Protein AF-A0A950RN12-F1 (afdb_monomer_lite)

Secondary structure (DSSP, 8-state):
--SSHHHHHHHTT---------TTSS--THHHHHHHHHHHHHHHHHHHHHHHHHHHHHHHS----------TT-TTTTHHHHHHHHHH--SSEEEEEEESHHHHT--SPPP-TTEEEEEEE-TT--HHHHHHHHIIIIITT--SEEEEE--TT-

Foldseek 3Di:
DPPVVVVVVPVPPPPPPPPPPDPVVPDPCVVVVVVVVVVVVVVVVVVVVVVVVVVVVCVVDPDPCPPPPPCPLCLPVCQVVLVVLLVVDFPAAEEEEAEEPVQVVDPPDDDDPRYHYHGHYYHLDAPVSCVVCVCRRPVSSPHPYYHYDHHPND

Sequence (154 aa):
MRVRELVVSLEDRAEFEPIKMDKRLLPGNFRFTSFLLLVLTAALVASLVGNLNYFRSREESPEPIHPVRLDLVSEQQFGLENAALVREQPRGVRLVFVGDSDISLWNPLPQVAGAEIIQRGFGGDKSGDLLVRLERDVIELKPAVVVLTIGGND

Radius of gyration: 34.7 Å; chains: 1; bounding box: 48×92×72 Å

Structure (mmCIF, N/CA/C/O backbone):
data_AF-A0A950RN12-F1
#
_entry.id   AF-A0A950RN12-F1
#
loop_
_atom_site.group_PDB
_atom_site.id
_atom_site.type_symbol
_atom_site.label_atom_id
_atom_site.label_alt_id
_atom_site.label_comp_id
_atom_site.label_asym_id
_atom_site.label_entity_id
_atom_site.label_seq_id
_atom_site.pdbx_PDB_ins_code
_atom_site.Cartn_x
_atom_site.Cartn_y
_atom_site.Cartn_z
_atom_site.occupancy
_atom_site.B_iso_or_equiv
_atom_site.auth_seq_id
_atom_site.auth_comp_id
_atom_site.auth_asym_id
_atom_site.auth_atom_id
_atom_site.pdbx_PDB_model_num
ATOM 1 N N . MET A 1 1 ? 0.853 74.182 -46.896 1.00 49.97 1 MET A N 1
ATOM 2 C CA . MET A 1 1 ? 1.338 73.238 -47.928 1.00 49.97 1 MET A CA 1
ATOM 3 C C . MET A 1 1 ? 2.698 72.689 -47.496 1.00 49.97 1 MET A C 1
ATOM 5 O O . MET A 1 1 ? 3.698 73.271 -47.879 1.00 49.97 1 MET A O 1
ATOM 9 N N . ARG A 1 2 ? 2.746 71.678 -46.606 1.00 53.56 2 ARG A N 1
ATOM 10 C CA . ARG A 1 2 ? 3.971 70.885 -46.320 1.00 53.56 2 ARG A CA 1
ATOM 11 C C . ARG A 1 2 ? 3.749 69.693 -45.366 1.00 53.56 2 ARG A C 1
ATOM 13 O O . ARG A 1 2 ? 4.572 69.402 -44.517 1.00 53.56 2 ARG A O 1
ATOM 20 N N . VAL A 1 3 ? 2.608 69.005 -45.484 1.00 48.81 3 VAL A N 1
ATOM 21 C CA . VAL A 1 3 ? 2.356 67.751 -44.729 1.00 48.81 3 VAL A CA 1
ATOM 22 C C . VAL A 1 3 ? 2.391 66.522 -45.653 1.00 48.81 3 VAL A C 1
ATOM 24 O O . VAL A 1 3 ? 2.554 65.405 -45.189 1.00 48.81 3 VAL A O 1
ATOM 27 N N . ARG A 1 4 ? 2.340 66.719 -46.982 1.00 43.22 4 ARG A N 1
ATOM 28 C CA . ARG A 1 4 ? 2.467 65.635 -47.973 1.00 43.22 4 ARG A CA 1
ATOM 29 C C . ARG A 1 4 ? 3.911 65.242 -48.313 1.00 43.22 4 ARG A C 1
ATOM 31 O O . ARG A 1 4 ? 4.102 64.179 -48.877 1.00 43.22 4 ARG A O 1
ATOM 38 N N . GLU A 1 5 ? 4.913 66.045 -47.952 1.00 47.78 5 GLU A N 1
ATOM 39 C CA . GLU A 1 5 ? 6.322 65.733 -48.262 1.00 47.78 5 GLU A CA 1
ATOM 40 C C . GLU A 1 5 ? 6.998 64.845 -47.210 1.00 47.78 5 GLU A C 1
ATOM 42 O O . GLU A 1 5 ? 7.959 64.154 -47.530 1.00 47.78 5 GLU A O 1
ATOM 47 N N . LEU A 1 6 ? 6.497 64.809 -45.968 1.00 42.78 6 LEU A N 1
ATOM 48 C CA . LEU A 1 6 ? 7.125 63.993 -44.923 1.00 42.78 6 LEU A CA 1
ATOM 49 C C . LEU A 1 6 ? 6.763 62.504 -45.016 1.00 42.78 6 LEU A C 1
ATOM 51 O O . LEU A 1 6 ? 7.553 61.670 -44.590 1.00 42.78 6 LEU A O 1
ATOM 55 N N . VAL A 1 7 ? 5.596 62.171 -45.580 1.00 46.09 7 VAL A N 1
ATOM 56 C CA . VAL A 1 7 ? 5.156 60.772 -45.741 1.00 46.09 7 VAL A CA 1
ATOM 57 C C . VAL A 1 7 ? 5.920 60.090 -46.880 1.00 46.09 7 VAL A C 1
ATOM 59 O O . VAL A 1 7 ? 6.355 58.958 -46.722 1.00 46.09 7 VAL A O 1
ATOM 62 N N . VAL A 1 8 ? 6.210 60.817 -47.965 1.00 46.19 8 VAL A N 1
ATOM 63 C CA . VAL A 1 8 ? 6.965 60.288 -49.119 1.00 46.19 8 VAL A CA 1
ATOM 64 C C . VAL A 1 8 ? 8.449 60.044 -48.787 1.00 46.19 8 VAL A C 1
ATOM 66 O O . VAL A 1 8 ? 9.106 59.243 -49.436 1.00 46.19 8 VAL A O 1
ATOM 69 N N . SER A 1 9 ? 8.990 60.684 -47.745 1.00 44.12 9 SER A N 1
ATOM 70 C CA . SER A 1 9 ? 10.414 60.568 -47.385 1.00 44.12 9 SER A CA 1
ATOM 71 C C . SER A 1 9 ? 10.760 59.305 -46.575 1.00 44.12 9 SER A C 1
ATOM 73 O O . SER A 1 9 ? 11.932 58.946 -46.467 1.00 44.12 9 SER A O 1
ATOM 75 N N . LEU A 1 10 ? 9.767 58.620 -45.993 1.00 45.53 10 LEU A N 1
ATOM 76 C CA . LEU A 1 10 ? 10.001 57.438 -45.148 1.00 45.53 10 LEU A CA 1
ATOM 77 C C . LEU A 1 10 ? 9.746 56.102 -45.858 1.00 45.53 10 LEU A C 1
ATOM 79 O O . LEU A 1 10 ? 10.224 55.078 -45.377 1.00 45.53 10 LEU A O 1
ATOM 83 N N . GLU A 1 11 ? 9.048 56.100 -46.995 1.00 45.75 11 GLU A N 1
ATOM 84 C CA . GLU A 1 11 ? 8.794 54.877 -47.775 1.00 45.75 11 GLU A CA 1
ATOM 85 C C . GLU A 1 11 ? 9.963 54.509 -48.709 1.00 45.75 11 GLU A C 1
ATOM 87 O O . GLU A 1 11 ? 10.123 53.343 -49.053 1.00 45.75 11 GLU A O 1
ATOM 92 N N . ASP A 1 12 ? 10.845 55.460 -49.035 1.00 50.06 12 ASP A N 1
ATOM 93 C CA . ASP A 1 12 ? 11.886 55.302 -50.067 1.00 50.06 12 ASP A CA 1
ATOM 94 C C . ASP A 1 12 ? 13.265 54.845 -49.536 1.00 50.06 12 ASP A C 1
ATOM 96 O O . ASP A 1 12 ? 14.276 54.913 -50.237 1.00 50.06 12 ASP A O 1
ATOM 100 N N . ARG A 1 13 ? 13.361 54.405 -48.271 1.00 52.16 13 ARG A N 1
ATOM 101 C CA . ARG A 1 13 ? 14.642 53.983 -47.655 1.00 52.16 13 ARG A CA 1
ATOM 102 C C . ARG A 1 13 ? 14.572 52.713 -46.813 1.00 52.16 13 ARG A C 1
ATOM 104 O O . ARG A 1 13 ? 15.283 52.584 -45.817 1.00 52.16 13 ARG A O 1
ATOM 111 N N . ALA A 1 14 ? 13.759 51.753 -47.228 1.00 52.25 14 ALA A N 1
ATOM 112 C CA . ALA A 1 14 ? 13.807 50.414 -46.655 1.00 52.25 14 ALA A CA 1
ATOM 113 C C . ALA A 1 14 ? 13.687 49.329 -47.731 1.00 52.25 14 ALA A C 1
ATOM 115 O O . ALA A 1 14 ? 12.944 48.365 -47.569 1.00 52.25 14 ALA A O 1
ATOM 116 N 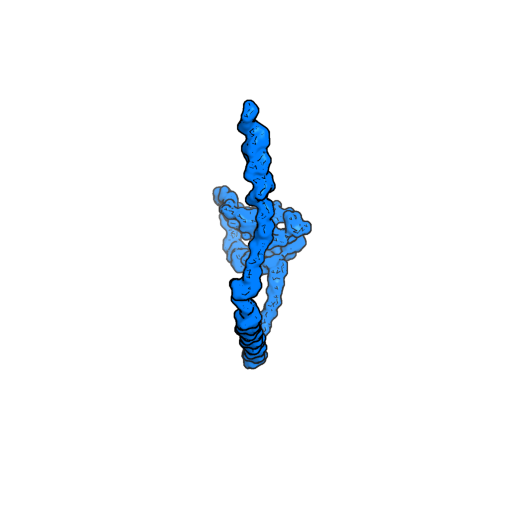N . GLU A 1 15 ? 14.474 49.430 -48.806 1.00 52.50 15 GLU A N 1
ATOM 117 C CA . GLU A 1 15 ? 14.971 48.202 -49.425 1.00 52.50 15 GLU A CA 1
ATOM 118 C C . GLU A 1 15 ? 15.907 47.548 -48.404 1.00 52.50 15 GLU A C 1
ATOM 120 O O . GLU A 1 15 ? 17.088 47.878 -48.287 1.00 52.50 15 GLU A O 1
ATOM 125 N N . PHE A 1 16 ? 15.339 46.668 -47.578 1.00 51.81 16 PHE A N 1
ATOM 126 C CA . PHE A 1 16 ? 16.113 45.721 -46.796 1.00 51.81 16 PHE A CA 1
ATOM 127 C C . PHE A 1 16 ? 16.842 44.816 -47.788 1.00 51.81 16 PHE A C 1
ATOM 129 O O . PHE A 1 16 ? 16.330 43.771 -48.189 1.00 51.81 16 PHE A O 1
ATOM 136 N N . GLU A 1 17 ? 18.045 45.226 -48.184 1.00 57.53 17 GLU A N 1
ATOM 137 C CA . GLU A 1 17 ? 19.048 44.310 -48.710 1.00 57.53 17 GLU A CA 1
ATOM 138 C C . GLU A 1 17 ? 19.113 43.134 -47.726 1.00 57.53 17 GLU A C 1
ATOM 140 O O . GLU A 1 17 ? 19.409 43.348 -46.540 1.00 57.53 17 GLU A O 1
ATOM 145 N N . PRO A 1 18 ? 18.772 41.900 -48.146 1.00 58.44 18 PRO A N 1
ATOM 146 C CA . PRO A 1 18 ? 18.877 40.762 -47.257 1.00 58.44 18 PRO A CA 1
ATOM 147 C C . PRO A 1 18 ? 20.328 40.721 -46.808 1.00 58.44 18 PRO A C 1
ATOM 149 O O . PRO A 1 18 ? 21.228 40.721 -47.649 1.00 58.44 18 PRO A O 1
ATOM 152 N N . ILE A 1 19 ? 20.561 40.721 -45.493 1.00 59.66 19 ILE A N 1
ATOM 153 C CA . ILE A 1 19 ? 21.905 40.581 -44.937 1.00 59.66 19 ILE A CA 1
ATOM 154 C C . ILE A 1 19 ? 22.504 39.344 -45.603 1.00 59.66 19 ILE A C 1
ATOM 156 O O . ILE A 1 19 ? 22.127 38.211 -45.290 1.00 59.66 19 ILE A O 1
ATOM 160 N N . LYS A 1 20 ? 23.405 39.554 -46.569 1.00 60.59 20 LYS A N 1
ATOM 161 C CA . LYS A 1 20 ? 24.190 38.489 -47.179 1.00 60.59 20 LYS A CA 1
ATOM 162 C C . LYS A 1 20 ? 25.119 38.018 -46.078 1.00 60.59 20 LYS A C 1
ATOM 164 O O . LYS A 1 20 ? 26.227 38.522 -45.929 1.00 60.59 20 LYS A O 1
ATOM 169 N N . MET A 1 21 ? 24.629 37.087 -45.263 1.00 56.28 21 MET A N 1
ATOM 170 C CA . MET A 1 21 ? 25.465 36.368 -44.324 1.00 56.28 21 MET A CA 1
ATOM 171 C C . MET A 1 21 ? 26.556 35.699 -45.144 1.00 56.28 21 MET A C 1
ATOM 173 O O . MET A 1 21 ? 26.291 34.809 -45.959 1.00 56.28 21 MET A O 1
ATOM 177 N N . ASP A 1 22 ? 27.782 36.179 -44.964 1.00 62.88 22 ASP A N 1
ATOM 178 C CA . ASP A 1 22 ? 28.944 35.553 -45.556 1.00 62.88 22 ASP A CA 1
ATOM 179 C C . ASP A 1 22 ? 29.008 34.117 -45.031 1.00 62.88 22 ASP A C 1
ATOM 181 O O . ASP A 1 22 ? 29.218 33.873 -43.843 1.00 62.88 22 ASP A O 1
ATOM 185 N N . LYS A 1 23 ? 28.807 33.144 -45.924 1.00 57.12 23 LYS A N 1
ATOM 186 C CA . LYS A 1 23 ? 28.854 31.713 -45.596 1.00 57.12 23 LYS A CA 1
ATOM 187 C C . LYS A 1 23 ? 30.227 31.287 -45.060 1.00 57.12 23 LYS A C 1
ATOM 189 O O . LYS A 1 23 ? 30.341 30.187 -44.530 1.00 57.12 23 LYS A O 1
ATOM 194 N N . ARG A 1 24 ? 31.252 32.144 -45.173 1.00 57.94 24 ARG A N 1
ATOM 195 C CA . ARG A 1 24 ? 32.579 31.968 -44.563 1.00 57.94 24 ARG A CA 1
ATOM 196 C C . ARG A 1 24 ? 32.618 32.282 -43.061 1.00 57.94 24 ARG A C 1
ATOM 198 O O . ARG A 1 24 ? 33.580 31.888 -42.412 1.00 57.94 24 ARG A O 1
ATOM 205 N N . LEU A 1 25 ? 31.608 32.966 -42.511 1.00 54.94 25 LEU A N 1
ATOM 206 C CA . LEU A 1 25 ? 31.488 33.266 -41.074 1.00 54.94 25 LEU A CA 1
ATOM 207 C C . LEU A 1 25 ? 30.817 32.138 -40.278 1.00 54.94 25 LEU A C 1
ATOM 209 O O . LEU A 1 25 ? 30.852 32.153 -39.050 1.00 54.94 25 LEU A O 1
ATOM 213 N N . LEU A 1 26 ? 30.241 31.141 -40.956 1.00 56.47 26 LEU A N 1
ATOM 214 C CA . LEU A 1 26 ? 29.900 29.873 -40.323 1.00 56.47 26 LEU A CA 1
ATOM 215 C C . LEU A 1 26 ? 31.194 29.051 -40.234 1.00 56.47 26 LEU A C 1
ATOM 217 O O . LEU A 1 26 ? 31.706 28.640 -41.281 1.00 56.47 26 LEU A O 1
ATOM 221 N N . PRO A 1 27 ? 31.757 28.807 -39.034 1.00 56.19 27 PRO A N 1
ATOM 222 C CA . PRO A 1 27 ? 32.889 27.902 -38.917 1.00 56.19 27 PRO A CA 1
ATOM 223 C C . PRO A 1 27 ? 32.475 26.562 -39.530 1.00 56.19 27 PRO A C 1
ATOM 225 O O . PRO A 1 27 ? 31.388 26.058 -39.260 1.00 56.19 27 PRO A O 1
ATOM 228 N N . GLY A 1 28 ? 33.305 26.013 -40.419 1.00 60.16 28 GLY A N 1
ATOM 229 C CA . GLY A 1 28 ? 33.013 24.763 -41.116 1.00 60.16 28 GLY A CA 1
ATOM 230 C C . GLY A 1 28 ? 32.733 23.632 -40.123 1.00 60.16 28 GLY A C 1
ATOM 231 O O . GLY A 1 28 ? 33.658 22.997 -39.617 1.00 60.16 28 GLY A O 1
ATOM 232 N N . ASN A 1 29 ? 31.448 23.370 -39.867 1.00 58.81 29 ASN A N 1
ATOM 233 C CA . ASN A 1 29 ? 30.949 22.455 -38.835 1.00 58.81 29 ASN A CA 1
ATOM 234 C C . ASN A 1 29 ? 31.396 20.999 -39.022 1.00 58.81 29 ASN A C 1
ATOM 236 O O 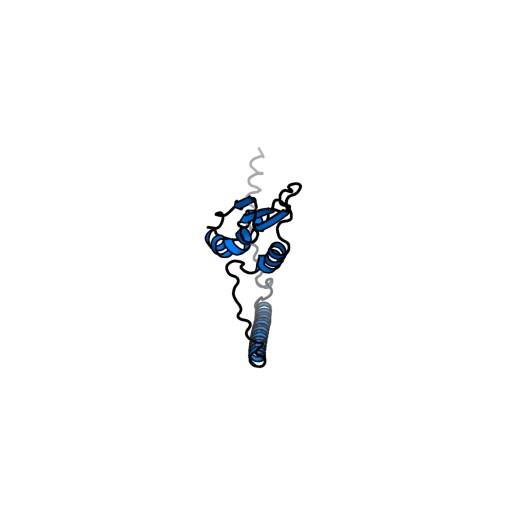. ASN A 1 29 ? 31.227 20.196 -38.109 1.00 58.81 29 ASN A O 1
ATOM 240 N N . PHE A 1 30 ? 31.991 20.652 -40.167 1.00 60.00 30 PHE A N 1
ATOM 241 C CA . PHE A 1 30 ? 32.387 19.291 -40.521 1.00 60.00 30 PHE A CA 1
ATOM 242 C C . PHE A 1 30 ? 33.461 18.712 -39.589 1.00 60.00 30 PHE A C 1
ATOM 244 O O . PHE A 1 30 ? 33.404 17.536 -39.244 1.00 60.00 30 PHE A O 1
ATOM 251 N N . ARG A 1 31 ? 34.422 19.523 -39.121 1.00 72.31 31 ARG A N 1
ATOM 252 C CA . ARG A 1 31 ? 35.515 19.025 -38.259 1.00 72.31 31 ARG A CA 1
ATOM 253 C C . ARG A 1 31 ? 35.050 18.772 -36.825 1.00 72.31 31 ARG A C 1
ATOM 255 O O . ARG A 1 31 ? 35.436 17.768 -36.239 1.00 72.31 31 ARG A O 1
ATOM 262 N N . PHE A 1 32 ? 34.192 19.643 -36.291 1.00 80.94 32 PHE A N 1
ATOM 263 C CA . PHE A 1 32 ? 33.644 19.488 -34.942 1.00 80.94 32 PHE A CA 1
ATOM 264 C C . PHE A 1 32 ? 32.611 18.360 -34.871 1.00 80.94 32 PHE A C 1
ATOM 266 O O . PHE A 1 32 ? 32.704 17.521 -33.983 1.00 80.94 32 PHE A O 1
ATOM 273 N N . THR A 1 33 ? 31.678 18.278 -35.829 1.00 84.31 33 THR A N 1
ATOM 274 C CA . THR A 1 33 ? 30.710 17.164 -35.873 1.00 84.31 33 THR A CA 1
ATOM 275 C C . THR A 1 33 ? 31.393 15.819 -36.087 1.00 84.31 33 THR A C 1
ATOM 277 O O . THR A 1 33 ? 31.048 14.866 -35.398 1.00 84.31 33 THR A O 1
ATOM 280 N N . SER A 1 34 ? 32.405 15.734 -36.958 1.00 87.69 34 SER A N 1
ATOM 281 C CA . SER A 1 34 ? 33.174 14.492 -37.139 1.00 87.69 34 SER A CA 1
ATOM 282 C C . SER A 1 34 ? 33.926 14.091 -35.868 1.00 87.69 34 SER A C 1
ATOM 284 O O . SER A 1 34 ? 33.907 12.925 -35.484 1.00 87.69 34 SER A O 1
ATOM 286 N N . PHE A 1 35 ? 34.554 15.051 -35.182 1.00 89.12 35 PHE A N 1
ATOM 287 C CA . PHE A 1 35 ? 35.221 14.804 -33.903 1.00 89.12 35 PHE A CA 1
ATOM 288 C C . PHE A 1 35 ? 34.231 14.342 -32.824 1.00 89.12 35 PHE A C 1
ATOM 290 O O . PHE A 1 35 ? 34.474 13.345 -32.150 1.00 89.12 35 PHE A O 1
ATOM 297 N N . LEU A 1 36 ? 33.086 15.017 -32.706 1.00 91.56 36 LEU A N 1
ATOM 298 C CA . LEU A 1 36 ? 32.030 14.662 -31.763 1.00 91.56 36 LEU A CA 1
ATOM 299 C C . LEU A 1 36 ? 31.472 13.258 -32.037 1.00 91.56 36 LEU A C 1
ATOM 301 O O . LEU A 1 36 ? 31.321 12.473 -31.106 1.00 91.56 36 LEU A O 1
ATOM 305 N N . LEU A 1 37 ? 31.218 12.913 -33.303 1.00 94.38 37 LEU A N 1
ATOM 306 C CA . LEU A 1 37 ? 30.752 11.581 -33.695 1.00 94.38 37 LEU A CA 1
ATOM 307 C C . LEU A 1 37 ? 31.776 10.494 -33.362 1.00 94.38 37 LEU A C 1
ATOM 309 O O . LEU A 1 37 ? 31.387 9.437 -32.869 1.00 94.38 37 LEU A O 1
ATOM 313 N N . LEU A 1 38 ? 33.070 10.747 -33.572 1.00 95.69 38 LEU A N 1
ATOM 314 C CA . LEU A 1 38 ? 34.126 9.808 -33.185 1.00 95.69 38 LEU A CA 1
ATOM 315 C C . LEU A 1 38 ? 34.158 9.588 -31.670 1.00 95.69 38 LEU A C 1
ATOM 317 O O . LEU A 1 38 ? 34.210 8.442 -31.227 1.00 95.69 38 LEU A O 1
ATOM 321 N N . VAL A 1 39 ? 34.069 10.660 -30.879 1.00 96.56 39 VAL A N 1
ATOM 322 C CA . VAL A 1 39 ? 34.052 10.571 -29.411 1.00 96.56 39 VAL A CA 1
ATOM 323 C C . VAL A 1 39 ? 32.815 9.817 -28.915 1.00 96.56 39 VAL A C 1
ATOM 325 O O . VAL A 1 39 ? 32.945 8.914 -28.092 1.00 96.56 39 VAL A O 1
ATOM 328 N N . LEU A 1 40 ? 31.627 10.127 -29.441 1.00 96.94 40 LEU A N 1
ATOM 329 C CA . LEU A 1 40 ? 30.386 9.438 -29.070 1.00 96.94 40 LEU A CA 1
ATOM 330 C C . LEU A 1 40 ? 30.406 7.962 -29.476 1.00 96.94 40 LEU A C 1
ATOM 332 O O . LEU A 1 40 ? 29.983 7.108 -28.702 1.00 96.94 40 LEU A O 1
ATOM 336 N N . THR A 1 41 ? 30.943 7.649 -30.656 1.00 97.44 41 THR A N 1
ATOM 337 C CA . THR A 1 41 ? 31.083 6.261 -31.119 1.00 97.44 41 THR A CA 1
ATOM 338 C C . THR A 1 41 ? 32.051 5.491 -30.226 1.00 97.44 41 THR A C 1
ATOM 340 O O . THR A 1 41 ? 31.739 4.382 -29.800 1.00 97.44 41 THR A O 1
ATOM 343 N N . ALA A 1 42 ? 33.194 6.085 -29.875 1.00 97.31 42 ALA A N 1
ATOM 344 C CA . ALA A 1 42 ? 34.149 5.478 -28.953 1.00 97.31 42 ALA A CA 1
ATOM 345 C C . ALA A 1 42 ? 33.537 5.250 -27.560 1.00 97.31 42 ALA A C 1
ATOM 347 O O . ALA A 1 42 ? 33.725 4.181 -26.983 1.00 97.31 42 ALA A O 1
ATOM 348 N N . ALA A 1 43 ? 32.754 6.206 -27.049 1.00 97.69 43 ALA A N 1
ATOM 349 C CA . ALA A 1 43 ? 32.037 6.064 -25.783 1.00 97.69 43 ALA A CA 1
ATOM 350 C C . ALA A 1 43 ? 30.988 4.940 -25.832 1.00 97.69 43 ALA A C 1
ATOM 352 O O . ALA A 1 43 ? 30.899 4.143 -24.898 1.00 97.69 43 ALA A O 1
ATOM 353 N N . LEU A 1 44 ? 30.238 4.825 -26.934 1.00 98.06 44 LEU A N 1
ATOM 354 C CA . LEU A 1 44 ? 29.259 3.755 -27.134 1.00 98.06 44 LEU A CA 1
ATOM 355 C C . LEU A 1 44 ? 29.937 2.379 -27.189 1.00 98.06 44 LEU A C 1
ATOM 357 O O . LEU A 1 44 ? 29.487 1.444 -26.532 1.00 98.06 44 LEU A O 1
ATOM 361 N N . VAL A 1 45 ? 31.044 2.259 -27.929 1.00 97.94 45 VAL A N 1
ATOM 362 C CA . VAL A 1 45 ? 31.822 1.014 -28.022 1.00 97.94 45 VAL A CA 1
ATOM 363 C C . VAL A 1 45 ? 32.410 0.646 -26.662 1.00 97.94 45 VAL A C 1
ATOM 365 O O . VAL A 1 45 ? 32.300 -0.506 -26.252 1.00 97.94 45 VAL A O 1
ATOM 368 N N . ALA A 1 46 ? 32.974 1.607 -25.929 1.00 97.00 46 ALA A N 1
ATOM 369 C CA . ALA A 1 46 ? 33.484 1.374 -24.580 1.00 97.00 46 ALA A CA 1
ATOM 370 C C . ALA A 1 46 ? 32.372 0.919 -23.619 1.00 97.00 46 ALA A C 1
ATOM 372 O O . ALA A 1 46 ? 32.576 -0.022 -22.853 1.00 97.00 46 ALA A O 1
ATOM 373 N N . SER A 1 47 ? 31.183 1.526 -23.698 1.00 97.38 47 SER A N 1
ATOM 374 C CA . SER A 1 47 ? 30.008 1.114 -22.921 1.00 97.38 47 SER A CA 1
ATOM 375 C C . SER A 1 47 ? 29.552 -0.303 -23.279 1.00 97.38 47 SER A C 1
ATOM 377 O O . SER A 1 47 ? 29.312 -1.112 -22.383 1.00 97.38 47 SER A O 1
ATOM 379 N N . LEU A 1 48 ? 29.497 -0.638 -24.571 1.00 97.56 48 LEU A N 1
ATOM 380 C CA . LEU A 1 48 ? 29.125 -1.972 -25.038 1.00 97.56 48 LEU A CA 1
ATOM 381 C C . LEU A 1 48 ? 30.126 -3.028 -24.560 1.00 97.56 48 LEU A C 1
ATOM 383 O O . LEU A 1 48 ? 29.720 -4.032 -23.984 1.00 97.56 48 LEU A O 1
ATOM 387 N N . VAL A 1 49 ? 31.427 -2.791 -24.748 1.00 96.94 49 VAL A N 1
ATOM 388 C CA . VAL A 1 49 ? 32.489 -3.702 -24.295 1.00 96.94 49 VAL A CA 1
ATOM 389 C C . VAL A 1 49 ? 32.468 -3.853 -22.774 1.00 96.94 49 VAL A C 1
ATOM 391 O O . VAL A 1 49 ? 32.578 -4.970 -22.276 1.00 96.94 49 VAL A O 1
ATOM 394 N N . GLY A 1 50 ? 32.275 -2.759 -22.032 1.00 95.31 50 GLY A N 1
ATOM 395 C CA . GLY A 1 50 ? 32.132 -2.787 -20.577 1.00 95.31 50 GLY A CA 1
ATOM 396 C C . GLY A 1 50 ? 30.955 -3.649 -20.123 1.00 95.31 50 GLY A C 1
ATOM 397 O O . GLY A 1 50 ? 31.131 -4.518 -19.271 1.00 95.31 50 GLY A O 1
ATOM 398 N N . ASN A 1 51 ? 29.786 -3.478 -20.745 1.00 95.25 51 ASN A N 1
ATOM 399 C CA . ASN A 1 51 ? 28.609 -4.301 -20.468 1.00 95.25 51 ASN A CA 1
ATOM 400 C C . ASN A 1 51 ? 28.843 -5.776 -20.826 1.00 95.25 51 ASN A C 1
ATOM 402 O O . ASN A 1 51 ? 28.516 -6.647 -20.028 1.00 95.25 51 ASN A O 1
ATOM 406 N N . LEU A 1 52 ? 29.446 -6.078 -21.980 1.00 94.94 52 LEU A N 1
ATOM 407 C CA . LEU A 1 52 ? 29.741 -7.459 -22.387 1.00 94.94 52 LEU A CA 1
ATOM 408 C C . LEU A 1 52 ? 30.725 -8.147 -21.436 1.00 94.94 52 LEU A C 1
ATOM 410 O O . LEU A 1 52 ? 30.513 -9.300 -21.065 1.00 94.94 52 LEU A O 1
ATOM 414 N N . ASN A 1 53 ? 31.775 -7.441 -21.014 1.00 92.25 53 ASN A N 1
ATOM 415 C CA . ASN A 1 53 ? 32.718 -7.955 -20.025 1.00 92.25 53 ASN A CA 1
ATOM 416 C C . ASN A 1 53 ? 32.027 -8.191 -18.681 1.00 92.25 53 ASN A C 1
ATOM 418 O O . ASN A 1 53 ? 32.214 -9.246 -18.088 1.00 92.25 53 ASN A O 1
ATOM 422 N N . TYR A 1 54 ? 31.178 -7.260 -18.241 1.00 87.25 54 TYR A N 1
ATOM 423 C CA . TYR A 1 54 ? 30.376 -7.420 -17.031 1.00 87.25 54 TYR A CA 1
ATOM 424 C C . TYR A 1 54 ? 29.459 -8.651 -17.092 1.00 87.25 54 TYR A C 1
ATOM 426 O O . TYR A 1 54 ? 29.426 -9.431 -16.142 1.00 87.25 54 TYR A O 1
ATOM 434 N N . PHE A 1 55 ? 28.754 -8.861 -18.208 1.00 85.19 55 PHE A N 1
ATOM 435 C CA . PHE A 1 55 ? 27.915 -10.046 -18.410 1.00 85.19 55 PHE A CA 1
ATOM 436 C C . PHE A 1 55 ? 28.734 -11.340 -18.404 1.00 85.19 55 PHE A C 1
ATOM 438 O O . PHE A 1 55 ? 28.346 -12.293 -17.736 1.00 85.19 55 PHE A O 1
ATOM 445 N N . ARG A 1 56 ? 29.894 -11.369 -19.070 1.00 85.31 56 ARG A N 1
ATOM 446 C CA . ARG A 1 56 ? 30.786 -12.537 -19.037 1.00 85.31 56 ARG A CA 1
ATOM 447 C C . ARG A 1 56 ? 31.288 -12.830 -17.619 1.00 85.31 56 ARG A C 1
ATOM 449 O O . ARG A 1 56 ? 31.230 -13.972 -17.180 1.00 85.31 56 ARG A O 1
ATOM 456 N N . SER A 1 57 ? 31.702 -11.810 -16.865 1.00 81.25 57 SER A N 1
ATOM 457 C CA . SER A 1 57 ? 32.113 -11.984 -15.464 1.00 81.25 57 SER A CA 1
ATOM 458 C C . SER A 1 57 ? 30.970 -12.467 -14.561 1.00 81.25 57 SER A C 1
ATOM 460 O O . SER A 1 57 ? 31.227 -13.151 -13.574 1.00 81.25 57 SER A O 1
ATOM 462 N N . ARG A 1 58 ? 29.708 -12.151 -14.890 1.00 75.44 58 ARG A N 1
ATOM 463 C CA . ARG A 1 58 ? 28.526 -12.676 -14.182 1.00 75.44 58 ARG A CA 1
ATOM 464 C C . ARG A 1 58 ? 28.302 -14.171 -14.436 1.00 75.44 58 ARG A C 1
ATOM 466 O O . ARG A 1 58 ? 27.823 -14.847 -13.533 1.00 75.44 58 ARG A O 1
ATOM 473 N N . GLU A 1 59 ? 28.648 -14.690 -15.615 1.00 68.69 59 GLU A N 1
ATOM 474 C CA . GLU A 1 59 ? 28.572 -16.134 -15.900 1.00 68.69 59 GLU A CA 1
ATOM 475 C C . GLU A 1 59 ? 29.643 -16.931 -15.143 1.00 68.69 59 GLU A C 1
ATOM 477 O O . GLU A 1 59 ? 29.391 -18.059 -14.727 1.00 68.69 59 GLU A O 1
ATOM 482 N N . GLU A 1 60 ? 30.822 -16.345 -14.925 1.00 77.12 60 GLU A N 1
ATOM 483 C CA . GLU A 1 60 ? 31.934 -16.995 -14.214 1.00 77.12 60 GLU A CA 1
ATOM 484 C C . GLU A 1 60 ? 31.733 -17.043 -12.690 1.00 77.12 60 GLU A C 1
ATOM 486 O O . GLU A 1 60 ? 32.364 -17.840 -11.998 1.00 77.12 60 GLU A O 1
ATOM 491 N N . SER A 1 61 ? 30.845 -16.206 -12.151 1.00 69.56 61 SER A N 1
ATOM 492 C CA . SER A 1 61 ? 30.461 -16.188 -10.735 1.00 69.56 61 SER A CA 1
ATOM 493 C C . SER A 1 61 ? 28.938 -16.158 -10.609 1.00 69.56 61 SER A C 1
ATOM 495 O O . SER A 1 61 ? 28.368 -15.103 -10.308 1.00 69.56 61 SER A O 1
ATOM 497 N N . PRO A 1 62 ? 28.256 -17.293 -10.858 1.00 65.44 62 PRO A N 1
ATOM 498 C CA . PRO A 1 62 ? 26.824 -17.378 -10.653 1.00 65.44 62 PRO A CA 1
ATOM 499 C C . PRO A 1 62 ? 26.557 -17.279 -9.150 1.00 65.44 62 PRO A C 1
ATOM 501 O O . PRO A 1 62 ? 26.698 -18.249 -8.406 1.00 65.44 62 PRO A O 1
ATOM 504 N N . GLU A 1 63 ? 26.175 -16.087 -8.696 1.00 68.50 63 GLU A N 1
ATOM 505 C CA . GLU A 1 63 ? 25.434 -15.942 -7.446 1.00 68.50 63 GLU A CA 1
ATOM 506 C C . GLU A 1 63 ? 24.261 -16.935 -7.480 1.00 68.50 63 GLU A C 1
ATOM 508 O O . GLU A 1 63 ? 23.664 -17.128 -8.551 1.00 68.50 63 GLU A O 1
ATOM 513 N N . PRO A 1 64 ? 23.917 -17.591 -6.356 1.00 69.19 64 PRO A N 1
ATOM 514 C CA . PRO A 1 64 ? 22.738 -18.437 -6.311 1.00 69.19 64 PRO A CA 1
ATOM 515 C C . PRO A 1 64 ? 21.560 -17.640 -6.869 1.00 69.19 64 PRO A C 1
ATOM 517 O O . PRO A 1 64 ? 21.310 -16.510 -6.446 1.00 69.19 64 PRO A O 1
ATOM 520 N N . ILE A 1 65 ? 20.867 -18.210 -7.860 1.00 63.50 65 ILE A N 1
ATOM 521 C CA . ILE A 1 65 ? 19.671 -17.600 -8.432 1.00 63.50 65 ILE A CA 1
ATOM 522 C C . ILE A 1 65 ? 18.645 -17.549 -7.304 1.00 63.50 65 ILE A C 1
ATOM 524 O O . ILE A 1 65 ? 17.906 -18.502 -7.060 1.00 63.50 65 ILE A O 1
ATOM 528 N N . HIS A 1 66 ? 18.611 -16.433 -6.585 1.00 63.75 66 HIS A N 1
ATOM 529 C CA . HIS A 1 66 ? 17.445 -16.067 -5.819 1.00 63.75 66 HIS A CA 1
ATOM 530 C C . HIS A 1 66 ? 16.353 -15.876 -6.865 1.00 63.75 66 HIS A C 1
ATOM 532 O O . HIS A 1 66 ? 16.544 -15.055 -7.767 1.00 63.75 66 HIS A O 1
ATOM 538 N N . PRO A 1 67 ? 15.262 -16.661 -6.839 1.00 64.75 67 PRO A N 1
ATOM 539 C CA . PRO A 1 67 ? 14.174 -16.453 -7.774 1.00 64.75 67 PRO A CA 1
ATOM 540 C C . PRO A 1 67 ? 13.742 -14.998 -7.621 1.00 64.75 67 PRO A C 1
ATOM 542 O O . PRO A 1 67 ? 13.223 -14.607 -6.576 1.00 64.7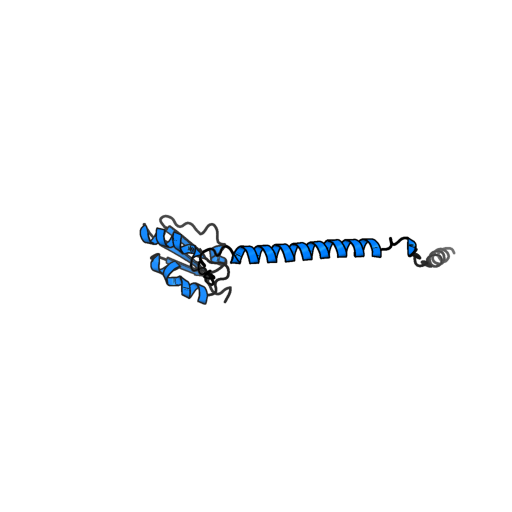5 67 PRO A O 1
ATOM 545 N N . VAL A 1 68 ? 14.036 -14.179 -8.634 1.00 67.44 68 VAL A N 1
ATOM 546 C CA . VAL A 1 68 ? 13.589 -12.790 -8.688 1.00 67.44 68 VAL A CA 1
ATOM 547 C C . VAL A 1 68 ? 12.090 -12.870 -8.906 1.00 67.44 68 VAL A C 1
ATOM 549 O O . VAL A 1 68 ? 11.597 -12.934 -10.030 1.00 67.44 68 VAL A O 1
ATOM 552 N N . ARG A 1 69 ? 11.357 -12.980 -7.801 1.00 66.62 69 ARG A N 1
ATOM 553 C CA . ARG A 1 69 ? 9.909 -12.908 -7.802 1.00 66.62 69 ARG A CA 1
ATOM 554 C C . ARG A 1 69 ? 9.581 -11.436 -7.971 1.00 66.62 69 ARG A C 1
ATOM 556 O O . ARG A 1 69 ? 9.779 -10.654 -7.047 1.00 66.62 69 ARG A O 1
ATOM 563 N N . LEU A 1 70 ? 9.158 -11.066 -9.178 1.00 70.12 70 LEU A N 1
ATOM 564 C CA . LEU A 1 70 ? 8.584 -9.750 -9.415 1.00 70.12 70 LEU A CA 1
ATOM 565 C C . LEU A 1 70 ? 7.417 -9.593 -8.448 1.00 70.12 70 LEU A C 1
ATOM 567 O O . LEU A 1 70 ? 6.461 -10.369 -8.495 1.00 70.12 70 LEU A O 1
ATOM 571 N N . ASP A 1 71 ? 7.542 -8.631 -7.545 1.00 73.75 71 ASP A N 1
ATOM 572 C CA . ASP A 1 71 ? 6.479 -8.309 -6.614 1.00 73.75 71 ASP A CA 1
ATOM 573 C C . ASP A 1 71 ? 5.428 -7.461 -7.339 1.00 73.75 71 ASP A C 1
ATOM 575 O O . ASP A 1 71 ? 5.426 -6.234 -7.268 1.00 73.75 71 ASP A O 1
ATOM 579 N N . LEU A 1 72 ? 4.606 -8.133 -8.148 1.00 74.56 72 LEU A N 1
ATOM 580 C CA . LEU A 1 72 ? 3.655 -7.486 -9.053 1.00 74.56 72 LEU A CA 1
ATOM 581 C C . LEU A 1 72 ? 2.500 -6.804 -8.312 1.00 74.56 72 LEU A C 1
ATOM 583 O O . LEU A 1 72 ? 1.901 -5.889 -8.860 1.00 74.56 72 LEU A O 1
ATOM 587 N N . VAL A 1 73 ? 2.203 -7.248 -7.089 1.00 78.56 73 VAL A N 1
ATOM 588 C CA . VAL A 1 73 ? 1.053 -6.794 -6.289 1.00 78.56 73 VA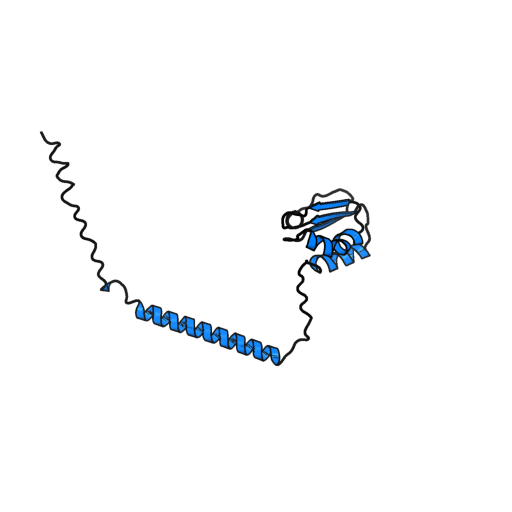L A CA 1
ATOM 589 C C . VAL A 1 73 ? 1.464 -6.422 -4.866 1.00 78.56 73 VAL A C 1
ATOM 591 O O . VAL A 1 73 ? 0.691 -6.583 -3.923 1.00 78.56 73 VAL A O 1
ATOM 594 N N . SER A 1 74 ? 2.710 -5.968 -4.708 1.00 74.12 74 SER A N 1
ATOM 595 C CA . SER A 1 74 ? 3.263 -5.507 -3.430 1.00 74.12 74 SER A CA 1
ATOM 596 C C . SER A 1 74 ? 3.075 -6.492 -2.266 1.00 74.12 74 SER A C 1
ATOM 598 O O . SER A 1 74 ? 2.852 -6.128 -1.107 1.00 74.12 74 SER A O 1
ATOM 600 N N . GLU A 1 75 ? 3.189 -7.784 -2.566 1.00 70.69 75 GLU A N 1
ATOM 601 C CA . GLU A 1 75 ? 3.061 -8.890 -1.640 1.00 70.69 75 GLU A CA 1
ATOM 602 C C . GLU A 1 75 ? 3.993 -8.788 -0.428 1.00 70.69 75 GLU A C 1
ATOM 604 O O . GLU A 1 75 ? 3.703 -9.344 0.634 1.00 70.69 75 GLU A O 1
ATOM 609 N N . GLN A 1 76 ? 5.132 -8.118 -0.568 1.00 79.06 76 GLN A N 1
ATOM 610 C CA . GLN A 1 76 ? 6.126 -8.067 0.500 1.00 79.06 76 GLN A CA 1
ATOM 611 C C . GLN A 1 76 ? 6.191 -6.722 1.209 1.00 79.06 76 GLN A C 1
ATOM 613 O O . GLN A 1 76 ? 6.768 -6.660 2.296 1.00 79.06 76 GLN A O 1
ATOM 618 N N . GLN A 1 77 ? 5.552 -5.681 0.666 1.00 87.81 77 GLN A N 1
ATOM 619 C CA . GLN A 1 77 ? 5.680 -4.309 1.161 1.00 87.81 77 GLN A CA 1
ATOM 620 C C . GLN A 1 77 ? 5.398 -4.199 2.666 1.00 87.81 77 GLN A C 1
ATOM 622 O O . GLN A 1 77 ? 6.163 -3.573 3.396 1.00 87.81 77 GLN A O 1
ATOM 627 N N . PHE A 1 78 ? 4.326 -4.844 3.137 1.00 94.00 78 PHE A N 1
ATOM 628 C CA . PHE A 1 78 ? 3.889 -4.783 4.536 1.00 94.00 78 PHE A CA 1
ATOM 629 C C . PHE A 1 78 ? 4.183 -6.061 5.331 1.00 94.00 78 PHE A C 1
ATOM 631 O O . PHE A 1 78 ? 3.841 -6.141 6.508 1.00 94.00 78 PHE A O 1
ATOM 638 N N . GLY A 1 79 ? 4.815 -7.072 4.726 1.00 91.56 79 GLY A N 1
ATOM 639 C CA . GLY A 1 79 ? 4.913 -8.415 5.311 1.00 91.56 79 GLY A CA 1
ATOM 640 C C . GLY A 1 79 ? 5.614 -8.449 6.673 1.00 91.56 79 GLY A C 1
ATOM 641 O O . GLY A 1 79 ? 5.126 -9.080 7.611 1.00 91.56 79 GLY A O 1
ATOM 642 N N . LEU A 1 80 ? 6.732 -7.729 6.810 1.00 93.06 80 LEU A N 1
ATOM 643 C CA . LEU A 1 80 ? 7.483 -7.664 8.071 1.00 93.06 80 LEU A CA 1
ATOM 644 C C . LEU A 1 80 ? 6.704 -6.935 9.174 1.00 93.06 80 LEU A C 1
ATOM 646 O O . LEU A 1 80 ? 6.686 -7.385 10.320 1.00 93.06 80 LEU A O 1
ATOM 650 N N . GLU A 1 81 ? 6.041 -5.833 8.824 1.00 95.62 81 GLU A N 1
ATOM 651 C CA . GLU A 1 81 ? 5.237 -5.043 9.758 1.00 95.62 81 GLU A CA 1
ATOM 652 C C . GLU A 1 81 ? 3.991 -5.820 10.202 1.00 95.62 81 GLU A C 1
ATOM 654 O O . GLU A 1 81 ? 3.716 -5.923 11.397 1.00 95.62 81 GLU A O 1
ATOM 659 N N . ASN A 1 82 ? 3.287 -6.459 9.262 1.00 96.31 82 ASN A N 1
ATOM 660 C CA . ASN A 1 82 ? 2.146 -7.329 9.550 1.00 96.31 82 ASN A CA 1
ATOM 661 C C . ASN A 1 82 ? 2.539 -8.457 10.503 1.00 96.31 82 ASN A C 1
ATOM 663 O O . ASN A 1 82 ? 1.857 -8.684 11.499 1.00 96.31 82 ASN A O 1
ATOM 667 N N . ALA A 1 83 ? 3.670 -9.125 10.257 1.00 95.19 83 ALA A N 1
ATOM 668 C CA . ALA A 1 83 ? 4.145 -10.197 11.127 1.00 95.19 83 ALA A CA 1
ATOM 669 C C . ALA A 1 83 ? 4.406 -9.716 12.568 1.00 95.19 83 ALA A C 1
ATOM 671 O O . ALA A 1 83 ? 4.174 -10.464 13.522 1.00 95.19 83 ALA A O 1
ATOM 672 N N . ALA A 1 84 ? 4.869 -8.475 12.749 1.00 95.88 84 ALA A N 1
ATOM 673 C CA . ALA A 1 84 ? 5.005 -7.869 14.072 1.00 95.88 84 ALA A CA 1
ATOM 674 C C . ALA A 1 84 ? 3.633 -7.579 14.707 1.00 95.88 84 ALA A C 1
ATOM 676 O O . ALA A 1 84 ? 3.377 -8.021 15.827 1.00 95.88 84 ALA A O 1
ATOM 677 N N . LEU A 1 85 ? 2.720 -6.941 13.971 1.00 96.19 85 LEU A N 1
ATOM 678 C CA . LEU A 1 85 ? 1.373 -6.580 14.441 1.00 96.19 85 LEU A CA 1
ATOM 679 C C . LEU A 1 85 ? 0.505 -7.792 14.804 1.00 96.19 85 LEU A C 1
ATOM 681 O O . LEU A 1 85 ? -0.296 -7.729 15.744 1.00 96.19 85 LEU A O 1
ATOM 685 N N . VAL A 1 86 ? 0.657 -8.896 14.070 1.00 95.44 86 VAL A N 1
ATOM 686 C CA . VAL A 1 86 ? -0.003 -10.178 14.355 1.00 95.44 86 VAL A CA 1
ATOM 687 C C . VAL A 1 86 ? 0.549 -10.783 15.644 1.00 95.44 86 VAL A C 1
ATOM 689 O O . VAL A 1 86 ? -0.225 -11.243 16.484 1.00 95.44 86 VAL A O 1
ATOM 692 N N . ARG A 1 87 ? 1.875 -10.743 15.841 1.00 95.44 87 ARG A N 1
ATOM 693 C CA . ARG A 1 87 ? 2.527 -11.258 17.055 1.00 95.44 87 ARG A CA 1
ATOM 694 C C . ARG A 1 87 ? 2.143 -10.462 18.300 1.00 95.44 87 ARG A C 1
ATOM 696 O O . ARG A 1 87 ? 1.920 -11.056 19.350 1.00 95.44 87 ARG A O 1
ATOM 703 N N . GLU A 1 88 ? 2.081 -9.138 18.192 1.00 93.50 88 GLU A N 1
ATOM 704 C CA . GLU A 1 88 ? 1.760 -8.256 19.319 1.00 93.50 88 GLU A CA 1
ATOM 705 C C . GLU A 1 88 ? 0.290 -8.325 19.743 1.00 93.50 88 GLU A C 1
ATOM 707 O O . GLU A 1 88 ? -0.009 -8.056 20.907 1.00 93.50 88 GLU A O 1
ATOM 712 N N . GLN A 1 89 ? -0.590 -8.740 18.825 1.00 90.12 89 GLN A N 1
ATOM 713 C CA . GLN A 1 89 ? -2.049 -8.688 18.937 1.00 90.12 89 GLN A CA 1
ATOM 714 C C . GLN A 1 89 ? -2.597 -7.261 19.171 1.00 90.12 89 GLN A C 1
ATOM 716 O O . GLN A 1 89 ? -1.889 -6.375 19.650 1.00 90.12 89 GLN A O 1
ATOM 721 N N . PRO A 1 90 ? -3.868 -6.990 18.820 1.00 88.69 90 PRO A N 1
ATOM 722 C CA . PRO A 1 90 ? -4.463 -5.681 19.074 1.00 88.69 90 PRO A CA 1
ATOM 723 C C . PRO A 1 90 ? -4.486 -5.356 20.575 1.00 88.69 90 PRO A C 1
ATOM 725 O O . PRO A 1 90 ? -5.039 -6.114 21.372 1.00 88.69 90 PRO A O 1
ATOM 728 N N . ARG A 1 91 ? -3.931 -4.202 20.965 1.00 84.62 91 ARG A N 1
ATOM 729 C CA . ARG A 1 91 ? -4.003 -3.682 22.351 1.00 84.62 91 ARG A CA 1
ATOM 730 C C . ARG A 1 91 ? -5.249 -2.821 22.611 1.00 84.62 91 ARG A C 1
ATOM 732 O O . ARG A 1 91 ? -5.420 -2.305 23.711 1.00 84.62 91 ARG A O 1
ATOM 739 N N . GLY A 1 92 ? -6.098 -2.648 21.599 1.00 87.38 92 GLY A N 1
ATOM 740 C CA . GLY A 1 92 ? -7.275 -1.784 21.609 1.00 87.38 92 GLY A CA 1
ATOM 741 C C . GLY A 1 92 ? -8.017 -1.835 20.273 1.00 87.38 92 GLY A C 1
ATOM 742 O O . GLY A 1 92 ? -7.938 -2.828 19.548 1.00 87.38 92 GLY A O 1
ATOM 743 N N . VAL A 1 93 ? -8.735 -0.759 19.939 1.00 94.38 93 VAL A N 1
ATOM 744 C CA . VAL A 1 93 ? -9.428 -0.636 18.648 1.00 94.38 93 VAL A CA 1
ATOM 745 C C . VAL A 1 93 ? -8.385 -0.462 17.548 1.00 94.38 93 VAL A C 1
ATOM 747 O O . VAL A 1 93 ? -7.632 0.507 17.554 1.00 94.38 93 VAL A O 1
ATOM 750 N N . ARG A 1 94 ? -8.348 -1.394 16.597 1.00 96.69 94 ARG A N 1
ATOM 751 C CA . ARG A 1 94 ? -7.430 -1.351 15.457 1.00 96.69 94 ARG A CA 1
ATOM 752 C C . ARG A 1 94 ? -8.157 -0.869 14.206 1.00 96.69 94 ARG A C 1
ATOM 754 O O . ARG A 1 94 ? -9.165 -1.464 13.818 1.00 96.69 94 ARG A O 1
ATOM 761 N N . LEU A 1 95 ? -7.658 0.203 13.597 1.00 97.31 95 LEU A N 1
ATOM 762 C CA . LEU A 1 95 ? -8.168 0.776 12.354 1.00 97.31 95 LEU A CA 1
ATOM 763 C C . LEU A 1 95 ? -7.172 0.506 11.234 1.00 97.31 95 LEU A C 1
ATOM 765 O O . LEU A 1 95 ? -6.018 0.923 11.319 1.00 97.31 95 LEU A O 1
ATOM 769 N N . VAL A 1 96 ? -7.629 -0.151 10.174 1.00 97.81 96 VAL A N 1
ATOM 770 C CA . VAL A 1 96 ? -6.824 -0.371 8.969 1.00 97.81 96 VAL A CA 1
ATOM 771 C C . VAL A 1 96 ? -7.344 0.539 7.863 1.00 97.81 96 VAL A C 1
ATOM 773 O O . VAL A 1 96 ? -8.479 0.394 7.416 1.00 97.81 96 VAL A O 1
ATOM 776 N N . PHE A 1 97 ? -6.512 1.480 7.428 1.00 98.12 97 PHE A N 1
ATOM 777 C CA . PHE A 1 97 ? -6.732 2.268 6.219 1.00 98.12 97 PHE A CA 1
ATOM 778 C C . PHE A 1 97 ? -6.080 1.527 5.062 1.00 98.12 97 PHE A C 1
ATOM 780 O O . PHE A 1 97 ? -4.874 1.306 5.087 1.00 98.12 97 PHE A O 1
ATOM 787 N N . VAL A 1 98 ? -6.848 1.128 4.058 1.00 97.56 98 VAL A N 1
ATOM 788 C CA . VAL A 1 98 ? -6.379 0.291 2.951 1.00 97.56 98 VAL A CA 1
ATOM 789 C C . VAL A 1 98 ? -6.868 0.851 1.624 1.00 97.56 98 VAL A C 1
ATOM 791 O O . VAL A 1 98 ? -7.988 1.355 1.531 1.00 97.56 98 VAL A O 1
ATOM 794 N N . GLY A 1 99 ? -6.023 0.794 0.601 1.00 96.19 99 GLY A N 1
ATOM 795 C CA . GLY A 1 99 ? -6.365 1.390 -0.679 1.00 96.19 99 GLY A CA 1
ATOM 796 C C . GLY A 1 99 ? -5.205 1.552 -1.640 1.00 96.19 99 GLY A C 1
ATOM 797 O O . GLY A 1 99 ? -4.169 0.899 -1.494 1.00 96.19 99 GLY A O 1
ATOM 798 N N . ASP A 1 100 ? -5.397 2.454 -2.592 1.00 96.12 100 ASP A N 1
ATOM 799 C CA . ASP A 1 100 ? -4.399 2.836 -3.583 1.00 96.12 100 ASP A CA 1
ATOM 800 C C . ASP A 1 100 ? -3.524 4.022 -3.115 1.00 96.12 100 ASP A C 1
ATOM 802 O O . ASP A 1 100 ? -3.220 4.178 -1.922 1.00 96.12 100 ASP A O 1
ATOM 806 N N . SER A 1 101 ? -3.098 4.862 -4.065 1.00 95.94 101 SER A N 1
ATOM 807 C CA . SER A 1 101 ? -2.334 6.081 -3.823 1.00 95.94 101 SER A CA 1
ATOM 808 C C . SER A 1 101 ? -3.029 7.064 -2.888 1.00 95.94 101 SER A C 1
ATOM 810 O O . SER A 1 101 ? -2.330 7.777 -2.167 1.00 95.94 101 SER A O 1
ATOM 812 N N . ASP A 1 102 ? -4.363 7.099 -2.858 1.00 96.62 102 ASP A N 1
ATOM 813 C CA . ASP A 1 102 ? -5.101 8.021 -1.990 1.00 96.62 102 ASP A CA 1
ATOM 814 C C . ASP A 1 102 ? -4.812 7.722 -0.517 1.00 96.62 102 ASP A C 1
ATOM 816 O O . ASP A 1 102 ? -4.500 8.629 0.257 1.00 96.62 102 ASP A O 1
ATOM 820 N N . ILE A 1 103 ? -4.810 6.440 -0.132 1.00 97.06 103 ILE A N 1
ATOM 821 C CA . ILE A 1 103 ? -4.385 6.039 1.211 1.00 97.06 103 ILE A CA 1
ATOM 822 C C . ILE A 1 103 ? -2.872 6.132 1.355 1.00 97.06 103 ILE A C 1
ATOM 824 O O . ILE A 1 103 ? -2.417 6.602 2.394 1.00 97.06 103 ILE A O 1
ATOM 828 N N . SER A 1 104 ? -2.069 5.692 0.377 1.00 95.19 104 SER A N 1
ATOM 829 C CA . SER A 1 104 ? -0.604 5.644 0.547 1.00 95.19 104 SER A CA 1
ATOM 830 C C . SER A 1 104 ? 0.014 7.031 0.750 1.00 95.19 104 SER A C 1
ATOM 832 O O . SER A 1 104 ? 1.021 7.166 1.440 1.00 95.19 104 SER A O 1
ATOM 834 N N . LEU A 1 105 ? -0.577 8.064 0.146 1.00 96.00 105 LEU A N 1
ATOM 835 C CA . LEU A 1 105 ? -0.106 9.447 0.229 1.00 96.00 105 LEU A CA 1
ATOM 836 C C . LEU A 1 105 ? -0.747 10.234 1.379 1.00 96.00 105 LEU A C 1
ATOM 838 O O . LEU A 1 105 ? -0.310 11.350 1.669 1.00 96.00 105 LEU A O 1
ATOM 842 N N . TRP A 1 106 ? -1.744 9.674 2.070 1.00 95.94 106 TRP A N 1
ATOM 843 C CA . TRP A 1 106 ? -2.375 10.333 3.208 1.00 95.94 106 TRP A CA 1
ATOM 844 C C . TRP A 1 106 ? -1.474 10.273 4.445 1.00 95.94 106 TRP A C 1
ATOM 846 O O . TRP A 1 106 ? -1.470 9.305 5.203 1.00 95.94 106 TRP A O 1
ATOM 856 N N . ASN A 1 107 ? -0.709 11.344 4.660 1.00 92.44 107 ASN A N 1
ATOM 857 C CA . ASN A 1 107 ? 0.177 11.488 5.809 1.00 92.44 107 ASN A CA 1
ATOM 858 C C . ASN A 1 107 ? 0.087 12.909 6.409 1.00 92.44 107 ASN A C 1
ATOM 860 O O . ASN A 1 107 ? 0.301 13.882 5.682 1.00 92.44 107 ASN A O 1
ATOM 864 N N . PRO A 1 108 ? -0.180 13.059 7.721 1.00 92.19 108 PRO A N 1
ATOM 865 C CA . PRO A 1 108 ? -0.516 11.995 8.666 1.00 92.19 108 PRO A CA 1
ATOM 866 C C . PRO A 1 108 ? -1.940 11.465 8.456 1.00 92.19 108 PRO A C 1
ATOM 868 O O . PRO A 1 108 ? -2.851 12.223 8.117 1.00 92.19 108 PRO A O 1
ATOM 871 N N . LEU A 1 109 ? -2.138 10.170 8.720 1.00 92.88 109 LEU A N 1
ATOM 872 C CA . LEU A 1 109 ? -3.483 9.626 8.900 1.00 92.88 109 LEU A CA 1
ATOM 873 C C . LEU A 1 109 ? -4.178 10.302 10.100 1.00 92.88 109 LEU A C 1
ATOM 875 O O . LEU A 1 109 ? -3.500 10.745 11.038 1.00 92.88 109 LEU A O 1
ATOM 879 N N . PRO A 1 110 ? -5.523 10.376 10.110 1.00 91.56 110 PRO A N 1
ATOM 880 C CA . PRO A 1 110 ? -6.271 10.919 11.239 1.00 91.56 110 PRO A CA 1
ATOM 881 C C . PRO A 1 110 ? -5.919 10.178 12.525 1.00 91.56 110 PRO A C 1
ATOM 883 O O . PRO A 1 110 ? -5.953 8.956 12.545 1.00 91.56 110 PRO A O 1
ATOM 886 N N . GLN A 1 111 ? -5.618 10.894 13.608 1.00 90.62 111 GLN A N 1
ATOM 887 C CA . GLN A 1 111 ? -5.386 10.264 14.907 1.00 90.62 111 GLN A CA 1
ATOM 888 C C . GLN A 1 111 ? -6.712 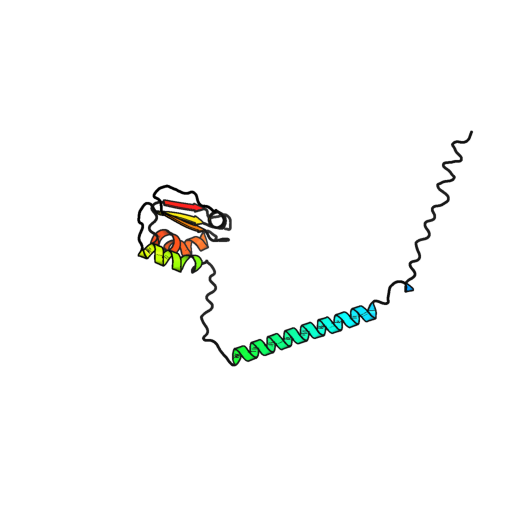10.056 15.639 1.00 90.62 111 GLN A C 1
ATOM 890 O O . GLN A 1 111 ? -7.524 10.974 15.751 1.00 90.62 111 GLN A O 1
ATOM 895 N N . VAL A 1 112 ? -6.910 8.856 16.180 1.00 90.56 112 VAL A N 1
ATOM 896 C CA . VAL A 1 112 ? -8.075 8.503 16.995 1.00 90.56 112 VAL A CA 1
ATOM 897 C C . VAL A 1 112 ? -7.569 8.046 18.358 1.00 90.56 112 VAL A C 1
ATOM 899 O O . VAL A 1 112 ? -6.769 7.117 18.458 1.00 90.56 112 VAL A O 1
ATOM 902 N N . ALA A 1 113 ? -8.003 8.728 19.419 1.00 91.00 113 ALA A N 1
ATOM 903 C CA . ALA A 1 113 ? -7.535 8.452 20.772 1.00 91.00 113 ALA A CA 1
ATOM 904 C C . ALA A 1 113 ? -7.840 7.002 21.183 1.00 91.00 113 ALA A C 1
ATOM 906 O O . ALA A 1 113 ? -8.972 6.538 21.061 1.00 91.00 113 ALA A O 1
ATOM 907 N N . GLY A 1 114 ? -6.823 6.299 21.686 1.00 89.12 114 GLY A N 1
ATOM 908 C CA . GLY A 1 114 ? -6.946 4.904 22.122 1.00 89.12 114 GLY A CA 1
ATOM 909 C C . GLY A 1 114 ? -7.028 3.881 20.986 1.00 89.12 114 GLY A C 1
ATOM 910 O O . GLY A 1 114 ? -7.256 2.702 21.265 1.00 89.12 114 GLY A O 1
ATOM 911 N N . ALA A 1 115 ? -6.838 4.305 19.734 1.00 93.25 115 ALA A N 1
ATOM 912 C CA . ALA A 1 115 ? -6.825 3.413 18.590 1.00 93.25 115 ALA A CA 1
ATOM 913 C C . ALA A 1 115 ? -5.426 3.223 17.997 1.00 93.25 115 ALA A C 1
ATOM 915 O O . ALA A 1 115 ? -4.620 4.150 17.918 1.00 93.25 115 ALA A O 1
ATOM 916 N N . GLU A 1 116 ? -5.169 2.003 17.543 1.00 95.19 116 GLU A N 1
ATOM 917 C CA . GLU A 1 116 ? -3.994 1.635 16.763 1.00 95.19 116 GLU A CA 1
ATOM 918 C C . GLU A 1 116 ? -4.332 1.775 15.278 1.00 95.19 116 GLU A C 1
ATOM 920 O O . GLU A 1 116 ? -5.243 1.111 14.780 1.00 95.19 116 GLU A O 1
ATOM 925 N N . ILE A 1 117 ? -3.626 2.660 14.579 1.00 95.62 117 ILE A N 1
ATOM 926 C CA . ILE A 1 117 ? -3.918 3.003 13.186 1.00 95.62 117 ILE A CA 1
ATOM 927 C C . ILE A 1 117 ? -2.834 2.429 12.290 1.00 95.62 117 ILE A C 1
ATOM 929 O O . ILE A 1 117 ? -1.648 2.645 12.525 1.00 95.62 117 ILE A O 1
ATOM 933 N N . ILE A 1 118 ? -3.263 1.706 11.262 1.00 96.44 118 ILE A N 1
ATOM 934 C CA . ILE A 1 118 ? -2.401 0.961 10.352 1.00 96.44 118 ILE A CA 1
ATOM 935 C C . ILE A 1 118 ? -2.703 1.406 8.920 1.00 96.44 118 ILE A C 1
ATOM 937 O O . ILE A 1 118 ? -3.858 1.405 8.494 1.00 96.44 118 ILE A O 1
ATOM 941 N N . GLN A 1 119 ? -1.660 1.765 8.171 1.00 97.25 119 GLN A N 1
ATOM 942 C CA . GLN A 1 119 ? -1.755 2.218 6.784 1.00 97.25 119 GLN A CA 1
ATOM 943 C C . GLN A 1 119 ? -1.335 1.103 5.822 1.00 97.25 119 GLN A C 1
ATOM 945 O O . GLN A 1 119 ? -0.214 0.602 5.881 1.00 97.25 119 GLN A O 1
ATOM 950 N N . ARG A 1 120 ? -2.231 0.711 4.922 1.00 97.19 120 ARG A N 1
ATOM 951 C CA . ARG A 1 120 ? -2.062 -0.357 3.922 1.00 97.19 120 ARG A CA 1
ATOM 952 C C . ARG A 1 120 ? -2.437 0.128 2.522 1.00 97.19 120 ARG A C 1
ATOM 954 O O . ARG A 1 120 ? -3.006 -0.617 1.724 1.00 97.19 120 ARG A O 1
ATOM 961 N N . GLY A 1 121 ? -2.134 1.395 2.245 1.00 95.50 121 GLY A N 1
ATOM 962 C CA . GLY A 1 121 ? -2.247 1.984 0.914 1.00 95.50 121 GLY A CA 1
ATOM 963 C C . GLY A 1 121 ? -1.032 1.653 0.058 1.00 95.50 121 GLY A C 1
ATOM 964 O O . GLY A 1 121 ? 0.092 1.838 0.528 1.00 95.50 121 GLY A O 1
ATOM 965 N N . PHE A 1 122 ? -1.239 1.210 -1.180 1.00 94.69 122 PHE A N 1
ATOM 966 C CA . PHE A 1 122 ? -0.156 0.982 -2.134 1.00 94.69 122 PHE A CA 1
ATOM 967 C C . PHE A 1 122 ? -0.424 1.724 -3.444 1.00 94.69 122 PHE A C 1
ATOM 969 O O . PHE A 1 122 ? -1.479 1.591 -4.056 1.00 94.69 122 PHE A O 1
ATOM 976 N N . GLY A 1 123 ? 0.529 2.556 -3.863 1.00 94.19 123 GLY A N 1
ATOM 977 C CA . GLY A 1 123 ? 0.364 3.387 -5.050 1.00 94.19 123 GLY A CA 1
ATOM 978 C C . GLY A 1 123 ? 0.179 2.545 -6.313 1.00 94.19 123 GLY A C 1
ATOM 979 O O . GLY A 1 123 ? 0.995 1.674 -6.600 1.00 94.19 123 GLY A O 1
ATOM 980 N N . GLY A 1 124 ? -0.865 2.849 -7.083 1.00 92.31 124 GLY A N 1
ATOM 981 C CA . GLY A 1 124 ? -1.169 2.162 -8.340 1.00 92.31 124 GLY A CA 1
ATOM 982 C C . GLY A 1 124 ? -2.000 0.884 -8.204 1.00 92.31 124 GLY A C 1
ATOM 983 O O . GLY A 1 124 ? -2.353 0.321 -9.238 1.00 92.31 124 GLY A O 1
ATOM 984 N N . ASP A 1 125 ? -2.344 0.456 -6.982 1.00 94.12 125 ASP A N 1
ATOM 985 C CA . ASP A 1 125 ? -3.219 -0.703 -6.772 1.00 94.12 125 ASP A CA 1
ATOM 986 C C . ASP A 1 125 ? -4.565 -0.522 -7.479 1.00 94.12 125 ASP A C 1
ATOM 988 O O . ASP A 1 125 ? -5.206 0.532 -7.375 1.00 94.12 125 ASP A O 1
ATOM 992 N N . LYS A 1 126 ? -5.011 -1.590 -8.139 1.00 95.00 126 LYS A N 1
ATOM 993 C CA . LYS A 1 126 ? -6.398 -1.793 -8.571 1.00 95.00 126 LYS A CA 1
ATOM 994 C C . LYS A 1 126 ? -7.145 -2.627 -7.535 1.00 95.00 126 LYS A C 1
ATOM 996 O O . LYS A 1 126 ? -6.536 -3.289 -6.688 1.00 95.00 126 LYS A O 1
ATOM 1001 N N . SER A 1 127 ? -8.471 -2.695 -7.639 1.00 96.50 127 SER A N 1
ATOM 1002 C CA . SER A 1 127 ? -9.272 -3.564 -6.762 1.00 96.50 127 SER A CA 1
ATOM 1003 C C . SER A 1 127 ? -8.836 -5.037 -6.799 1.00 96.50 127 SER A C 1
ATOM 1005 O O . SER A 1 127 ? -8.848 -5.706 -5.764 1.00 96.50 127 SER A O 1
ATOM 1007 N N . GLY A 1 128 ? -8.388 -5.532 -7.960 1.00 94.88 128 GLY A N 1
ATOM 1008 C CA . GLY A 1 128 ? -7.862 -6.890 -8.123 1.00 94.88 128 GLY A CA 1
ATOM 1009 C C . GLY A 1 128 ? -6.561 -7.145 -7.355 1.00 94.88 128 GLY A C 1
ATOM 1010 O O . GLY A 1 128 ? -6.423 -8.202 -6.741 1.00 94.88 128 GLY A O 1
ATOM 1011 N N . ASP A 1 129 ? -5.643 -6.177 -7.328 1.00 94.00 129 ASP A N 1
ATOM 1012 C CA . ASP A 1 129 ? -4.369 -6.292 -6.603 1.00 94.00 129 ASP A CA 1
ATOM 1013 C C . ASP A 1 129 ? -4.620 -6.308 -5.093 1.00 94.00 129 ASP A C 1
ATOM 1015 O O . ASP A 1 129 ? -4.118 -7.172 -4.367 1.00 94.00 129 ASP A O 1
ATOM 1019 N N . LEU A 1 130 ? -5.503 -5.414 -4.630 1.00 94.75 130 LEU A N 1
ATOM 1020 C CA . LEU A 1 130 ? -5.923 -5.387 -3.236 1.00 94.75 130 LEU A CA 1
ATOM 1021 C C . LEU A 1 130 ? -6.589 -6.705 -2.818 1.00 94.75 130 LEU A C 1
ATOM 1023 O O . LEU A 1 130 ? -6.338 -7.194 -1.716 1.00 94.75 130 LEU A O 1
ATOM 1027 N N . LEU A 1 131 ? -7.405 -7.312 -3.683 1.00 95.69 131 LEU A N 1
ATOM 1028 C CA . LEU A 1 131 ? -8.048 -8.592 -3.387 1.00 95.69 131 LEU A CA 1
ATOM 1029 C C . LEU A 1 131 ? -7.022 -9.703 -3.111 1.00 95.69 131 LEU A C 1
ATOM 1031 O O . LEU A 1 131 ? -7.235 -10.507 -2.204 1.00 95.69 131 LEU A O 1
ATOM 1035 N N . VAL A 1 132 ? -5.897 -9.728 -3.835 1.00 93.31 132 VAL A N 1
ATOM 1036 C CA . VAL A 1 132 ? -4.824 -10.720 -3.629 1.00 93.31 132 VAL A CA 1
ATOM 1037 C C . VAL A 1 132 ? -4.170 -10.569 -2.254 1.00 93.31 132 VAL A C 1
ATOM 1039 O O . VAL A 1 132 ? -3.839 -11.568 -1.614 1.00 93.31 132 VAL A O 1
ATOM 1042 N N . ARG A 1 133 ? -4.001 -9.334 -1.772 1.00 93.50 133 ARG A N 1
ATOM 1043 C CA . ARG A 1 133 ? -3.355 -9.047 -0.479 1.00 93.50 133 ARG A CA 1
ATOM 1044 C C . ARG A 1 133 ? -4.319 -8.830 0.691 1.00 93.50 133 ARG A C 1
ATOM 1046 O O . ARG A 1 133 ? -3.851 -8.619 1.808 1.00 93.50 133 ARG A O 1
ATOM 1053 N N . LEU A 1 134 ? -5.633 -8.915 0.471 1.00 95.12 134 LEU A N 1
ATOM 1054 C CA . LEU A 1 134 ? -6.670 -8.590 1.460 1.00 95.12 134 LEU A CA 1
ATOM 1055 C C . LEU A 1 134 ? -6.525 -9.386 2.762 1.00 95.12 134 LEU A C 1
ATOM 1057 O O . LEU A 1 134 ? -6.625 -8.817 3.849 1.00 95.12 134 LEU A O 1
ATOM 1061 N N . GLU A 1 135 ? -6.268 -10.691 2.652 1.00 95.88 135 GLU A N 1
ATOM 1062 C CA . GLU A 1 135 ? -6.130 -11.563 3.821 1.00 95.88 135 GLU A CA 1
ATOM 1063 C C . GLU A 1 135 ? -4.971 -11.091 4.709 1.00 95.88 135 GLU A C 1
ATOM 1065 O O . GLU A 1 135 ? -5.163 -10.763 5.878 1.00 95.88 135 GLU A O 1
ATOM 1070 N N . ARG A 1 136 ? -3.786 -10.948 4.110 1.00 94.88 136 ARG A N 1
ATOM 1071 C CA . ARG A 1 136 ? -2.544 -10.565 4.788 1.00 94.88 136 ARG A CA 1
ATOM 1072 C C . ARG A 1 136 ? -2.585 -9.141 5.345 1.00 94.88 136 ARG A C 1
ATOM 1074 O O . ARG A 1 136 ? -2.166 -8.896 6.474 1.00 94.88 136 ARG A O 1
ATOM 1081 N N . ASP A 1 137 ? -3.020 -8.185 4.528 1.00 96.50 137 ASP A N 1
ATOM 1082 C CA . ASP A 1 137 ? -2.889 -6.759 4.841 1.00 96.50 137 ASP A CA 1
ATOM 1083 C C . ASP A 1 137 ? -4.076 -6.201 5.616 1.00 96.50 137 ASP A C 1
ATOM 1085 O O . ASP A 1 137 ? -3.981 -5.099 6.150 1.00 96.50 137 ASP A O 1
ATOM 1089 N N . VAL A 1 138 ? -5.189 -6.928 5.698 1.00 97.25 138 VAL A N 1
ATOM 1090 C CA . VAL A 1 138 ? -6.386 -6.448 6.391 1.00 97.25 138 VAL A CA 1
ATOM 1091 C C . VAL A 1 138 ? -6.890 -7.479 7.384 1.00 97.25 138 VAL A C 1
ATOM 1093 O O . VAL A 1 138 ? -6.956 -7.181 8.572 1.00 97.25 138 VAL A O 1
ATOM 1096 N N . ILE A 1 139 ? -7.240 -8.684 6.936 1.00 97.38 139 ILE A N 1
ATOM 1097 C CA . ILE A 1 139 ? -7.998 -9.642 7.757 1.00 97.38 139 ILE A CA 1
ATOM 1098 C C . ILE A 1 139 ? -7.144 -10.208 8.899 1.00 97.38 139 ILE A C 1
ATOM 1100 O O . ILE A 1 139 ? -7.565 -10.164 10.059 1.00 97.38 139 ILE A O 1
ATOM 1104 N N . GLU A 1 140 ? -5.921 -10.659 8.614 1.00 97.12 140 GLU A N 1
ATOM 1105 C CA . GLU A 1 140 ? -4.993 -11.213 9.612 1.00 97.12 140 GLU A CA 1
ATOM 1106 C C . GLU A 1 140 ? -4.620 -10.199 10.699 1.00 97.12 140 GLU A C 1
ATOM 1108 O O . GLU A 1 140 ? -4.316 -10.572 11.837 1.00 97.12 140 GLU A O 1
ATOM 1113 N N . LEU A 1 141 ? -4.710 -8.902 10.385 1.00 97.19 141 LEU A N 1
ATOM 1114 C CA . LEU A 1 141 ? -4.458 -7.830 11.343 1.00 97.19 141 LEU A CA 1
ATOM 1115 C C . LEU A 1 141 ? -5.583 -7.678 12.372 1.00 97.19 141 LEU A C 1
ATOM 1117 O O . LEU A 1 141 ? -5.385 -6.968 13.358 1.00 97.19 141 LEU A O 1
ATOM 1121 N N . LYS A 1 142 ? -6.726 -8.356 12.198 1.00 97.06 142 LYS A N 1
ATOM 1122 C CA . LYS A 1 142 ? -7.900 -8.316 13.089 1.00 97.06 142 LYS A CA 1
ATOM 1123 C C . LYS A 1 142 ? -8.383 -6.885 13.393 1.00 97.06 142 LYS A C 1
ATOM 1125 O O . LYS A 1 142 ? -8.464 -6.502 14.565 1.00 97.06 142 LYS A O 1
ATOM 1130 N N . PRO A 1 143 ? -8.669 -6.063 12.368 1.00 97.62 143 PRO A N 1
ATOM 1131 C CA . PRO A 1 143 ? -9.177 -4.716 12.566 1.00 97.62 143 PRO A CA 1
ATOM 1132 C C . PRO A 1 143 ? -10.574 -4.740 13.186 1.00 97.62 143 PRO A C 1
ATOM 1134 O O . PRO A 1 143 ? -11.387 -5.619 12.910 1.00 97.62 143 PRO A O 1
ATOM 1137 N N . ALA A 1 144 ? -10.872 -3.714 13.977 1.00 97.19 144 ALA A N 1
ATOM 1138 C CA . ALA A 1 144 ? -12.236 -3.394 14.381 1.00 97.19 144 ALA A CA 1
ATOM 1139 C C . ALA A 1 144 ? -12.959 -2.562 13.308 1.00 97.19 144 ALA A C 1
ATOM 1141 O O . ALA A 1 144 ? -14.178 -2.643 13.180 1.00 97.19 144 ALA A O 1
ATOM 1142 N N . VAL A 1 145 ? -12.211 -1.756 12.544 1.00 97.00 145 VAL A N 1
ATOM 1143 C CA . VAL A 1 145 ? -12.734 -0.915 11.459 1.00 97.00 145 VAL A CA 1
ATOM 1144 C C . VAL A 1 145 ? -11.753 -0.926 10.292 1.00 97.00 145 VAL A C 1
ATOM 1146 O O . VAL A 1 145 ? -10.539 -0.839 10.486 1.00 97.00 145 VAL A O 1
ATOM 1149 N N . VAL A 1 146 ? -12.298 -0.991 9.080 1.00 98.12 146 VAL A N 1
ATOM 1150 C CA . VAL A 1 146 ? -11.544 -0.859 7.833 1.00 98.12 146 VAL A CA 1
ATOM 1151 C C . VAL A 1 146 ? -12.038 0.380 7.096 1.00 98.12 146 VAL A C 1
ATOM 1153 O O . VAL A 1 146 ? -13.239 0.530 6.872 1.00 98.12 146 VAL A O 1
ATOM 1156 N N . VAL A 1 147 ? -11.114 1.260 6.720 1.00 97.38 147 VAL A N 1
ATOM 1157 C CA . VAL A 1 147 ? -11.367 2.380 5.810 1.00 97.38 147 VAL A CA 1
ATOM 1158 C C . VAL A 1 147 ? -10.796 1.992 4.455 1.00 97.38 147 VAL A C 1
ATOM 1160 O O . VAL A 1 147 ? -9.582 1.880 4.314 1.00 97.38 147 VAL A O 1
ATOM 1163 N N . LEU A 1 148 ? -11.675 1.749 3.484 1.00 97.44 148 LEU A N 1
ATOM 1164 C CA . LEU A 1 148 ? -11.318 1.272 2.151 1.00 97.44 148 LEU A CA 1
ATOM 1165 C C . LEU A 1 148 ? -11.522 2.376 1.112 1.00 97.44 148 LEU A C 1
ATOM 1167 O O . LEU A 1 148 ? -12.643 2.862 0.954 1.00 97.44 148 LEU A O 1
ATOM 1171 N N . THR A 1 149 ? -10.465 2.718 0.375 1.00 96.88 149 THR A N 1
ATOM 1172 C CA . THR A 1 149 ? -10.544 3.573 -0.822 1.00 96.88 149 THR A CA 1
ATOM 1173 C C . THR A 1 149 ? -9.814 2.872 -1.962 1.00 96.88 149 THR A C 1
ATOM 1175 O O . THR A 1 149 ? -8.602 2.700 -1.933 1.00 96.88 149 THR A O 1
ATOM 1178 N N . ILE A 1 150 ? -10.552 2.376 -2.945 1.00 97.19 150 ILE A N 1
ATOM 1179 C CA . ILE A 1 150 ? -9.980 1.649 -4.079 1.00 97.19 150 ILE A CA 1
ATOM 1180 C C . ILE A 1 150 ? -10.903 1.829 -5.282 1.00 97.19 150 ILE A C 1
ATOM 1182 O O . ILE A 1 150 ? -12.101 2.064 -5.098 1.00 97.19 150 ILE A O 1
ATOM 1186 N N . GLY A 1 151 ? -10.367 1.730 -6.495 1.00 96.56 151 GLY A N 1
ATOM 1187 C CA . GLY A 1 151 ? -11.130 1.935 -7.728 1.00 96.56 151 GLY A CA 1
ATOM 1188 C C . GLY A 1 151 ? -10.575 3.032 -8.630 1.00 96.56 151 GLY A C 1
ATOM 1189 O O . GLY A 1 151 ? -10.947 3.091 -9.797 1.00 96.56 151 GLY A O 1
ATOM 1190 N N . GLY A 1 152 ? -9.702 3.910 -8.121 1.00 95.56 152 GLY A N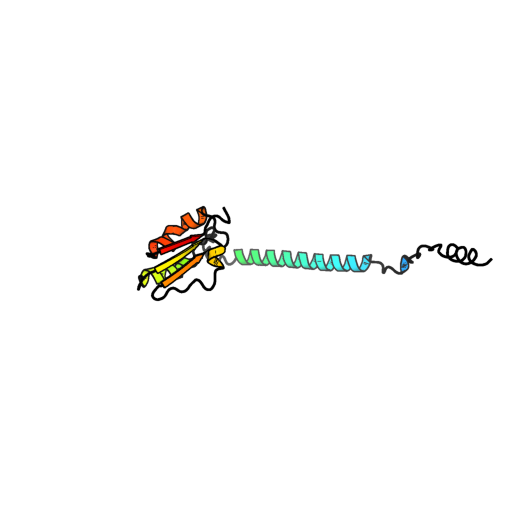 1
ATOM 1191 C CA . GLY A 1 152 ? -9.175 5.034 -8.902 1.00 95.56 152 GLY A CA 1
ATOM 1192 C C . GLY A 1 152 ? -8.291 4.600 -10.073 1.00 95.56 152 GLY A C 1
ATOM 1193 O O . GLY A 1 152 ? -8.237 5.290 -11.090 1.00 95.56 152 GLY A O 1
ATOM 1194 N N . ASN A 1 153 ? -7.629 3.447 -9.938 1.00 94.50 153 ASN A N 1
ATOM 1195 C CA . ASN A 1 153 ? -6.699 2.909 -10.932 1.00 94.50 153 ASN A CA 1
ATOM 1196 C C . ASN A 1 153 ? -7.266 1.757 -11.763 1.00 94.50 153 ASN A C 1
ATOM 1198 O O . ASN A 1 153 ? -6.528 1.231 -12.598 1.00 94.50 153 ASN A O 1
ATOM 1202 N N . ASP A 1 154 ? -8.492 1.311 -11.499 1.00 93.56 154 ASP A N 1
ATOM 1203 C CA . ASP A 1 154 ? -9.092 0.133 -12.134 1.00 93.56 154 ASP A CA 1
ATOM 1204 C C . ASP A 1 154 ? -9.245 0.281 -13.656 1.00 93.56 154 ASP A C 1
ATOM 1206 O O . ASP A 1 154 ? -9.742 1.327 -14.132 1.00 93.56 154 ASP A O 1
#

pLDDT: mean 83.16, std 17.32, range [42.78, 98.12]